Protein AF-A0A512AAM2-F1 (afdb_monomer_lite)

Foldseek 3Di:
DLVVLVVLLVVLVVVCVVVVNQQDDPVLSVVLNVLSVPQLVVLVVLLVVLVVLCVVQVVPDPDCPPPSPVSSVVSNVSSVVSVVVSVVSSVVSVCSNVLSVCDVVVVDDPVSSPCPVDPPDDDDDD

pLDDT: mean 94.32, std 7.14, range [68.06, 98.38]

Radius of gyration: 21.08 Å; chains: 1; bounding box: 52×37×57 Å

Organism: Streptococcus cristatus (NCBI:txid45634)

Structure (mmCIF, N/CA/C/O backbone):
data_AF-A0A512AAM2-F1
#
_entry.id   AF-A0A512AAM2-F1
#
loop_
_atom_site.group_PDB
_atom_site.id
_atom_site.type_symbol
_atom_site.label_atom_id
_atom_site.label_alt_id
_atom_site.label_comp_id
_atom_site.label_asym_id
_atom_site.label_entity_id
_atom_site.label_seq_id
_atom_site.pdbx_PDB_ins_code
_atom_site.Cartn_x
_atom_site.Cartn_y
_atom_site.Cartn_z
_atom_site.occupancy
_atom_site.B_iso_or_equiv
_atom_site.auth_seq_id
_atom_site.auth_comp_id
_atom_site.auth_asym_id
_atom_site.auth_atom_id
_atom_site.pdbx_PDB_model_num
ATOM 1 N N . MET A 1 1 ? -4.248 9.820 1.151 1.00 92.19 1 MET A N 1
ATOM 2 C CA . MET A 1 1 ? -3.262 8.723 1.205 1.00 92.19 1 MET A CA 1
ATOM 3 C C . MET A 1 1 ? -3.544 7.690 0.120 1.00 92.19 1 MET A C 1
ATOM 5 O O . MET A 1 1 ? -2.661 7.540 -0.702 1.00 92.19 1 MET A O 1
ATOM 9 N N . LYS A 1 2 ? -4.764 7.127 -0.001 1.00 95.62 2 LYS A N 1
ATOM 10 C CA . LYS A 1 2 ? -5.190 6.336 -1.185 1.00 95.62 2 LYS A CA 1
ATOM 11 C C . LYS A 1 2 ? -4.784 6.974 -2.517 1.00 95.62 2 LYS A C 1
ATOM 13 O O . LYS A 1 2 ? -3.982 6.415 -3.241 1.00 95.62 2 LYS A O 1
ATOM 18 N N . GLU A 1 3 ? -5.221 8.211 -2.747 1.00 97.31 3 GLU A N 1
ATOM 19 C CA . GLU A 1 3 ? -4.890 8.987 -3.955 1.00 97.31 3 GLU A CA 1
ATOM 20 C C . GLU A 1 3 ? -3.378 9.138 -4.191 1.00 97.31 3 GLU A C 1
ATOM 22 O O . GLU A 1 3 ? -2.911 9.173 -5.320 1.00 97.31 3 GLU A O 1
ATOM 27 N N . VAL A 1 4 ? -2.575 9.211 -3.127 1.00 97.56 4 VAL A N 1
ATOM 28 C CA . VAL A 1 4 ? -1.115 9.306 -3.263 1.00 97.56 4 VAL A CA 1
ATOM 29 C C . VAL A 1 4 ? -0.528 7.969 -3.715 1.00 97.56 4 VAL A C 1
ATOM 31 O O . VAL A 1 4 ? 0.391 7.978 -4.523 1.00 97.56 4 VAL A O 1
ATOM 34 N N . LEU A 1 5 ? -1.065 6.843 -3.238 1.00 97.81 5 LEU A N 1
ATOM 35 C CA . LEU A 1 5 ? -0.677 5.509 -3.702 1.00 97.81 5 LEU A CA 1
ATOM 36 C C . LEU A 1 5 ? -1.169 5.244 -5.135 1.00 97.81 5 LEU A C 1
ATOM 38 O O . LEU A 1 5 ? -0.437 4.677 -5.936 1.00 97.81 5 LEU A O 1
ATOM 42 N N . GLU A 1 6 ? -2.343 5.755 -5.517 1.00 98.12 6 GLU A N 1
ATOM 43 C CA . GLU A 1 6 ? -2.804 5.726 -6.914 1.00 98.12 6 GLU A CA 1
ATOM 44 C C . GLU A 1 6 ? -1.894 6.574 -7.823 1.00 98.12 6 GLU A C 1
ATOM 46 O O . GLU A 1 6 ? -1.538 6.158 -8.927 1.00 98.12 6 GLU A O 1
ATOM 51 N N . ASN A 1 7 ? -1.445 7.741 -7.348 1.00 98.12 7 ASN A N 1
ATOM 52 C CA . ASN A 1 7 ? -0.470 8.570 -8.059 1.00 98.12 7 ASN A CA 1
ATOM 53 C C . ASN A 1 7 ? 0.914 7.905 -8.135 1.00 98.12 7 ASN A C 1
ATOM 55 O O . ASN A 1 7 ? 1.603 8.052 -9.145 1.00 98.12 7 ASN A O 1
ATOM 59 N N . LEU A 1 8 ? 1.317 7.163 -7.098 1.00 97.81 8 LEU A N 1
ATOM 60 C CA . LEU A 1 8 ? 2.531 6.348 -7.107 1.00 97.81 8 LEU A CA 1
ATOM 61 C C . LEU A 1 8 ? 2.444 5.259 -8.181 1.00 97.81 8 LEU A C 1
ATOM 63 O O . LEU A 1 8 ? 3.355 5.161 -9.004 1.00 97.81 8 LEU A O 1
ATOM 67 N N . HIS A 1 9 ? 1.340 4.507 -8.225 1.00 98.19 9 HIS A N 1
ATOM 68 C CA . HIS A 1 9 ? 1.075 3.543 -9.293 1.00 98.19 9 HIS A CA 1
ATOM 69 C C . HIS A 1 9 ? 1.183 4.214 -10.668 1.00 98.19 9 HIS A C 1
ATOM 71 O O . HIS A 1 9 ? 1.903 3.734 -11.541 1.00 98.19 9 HIS A O 1
ATOM 77 N N . GLN A 1 10 ? 0.536 5.370 -10.857 1.00 98.25 10 GLN A N 1
ATOM 78 C CA . GLN A 1 10 ? 0.574 6.086 -12.132 1.00 98.25 10 GLN A CA 1
ATOM 79 C C . GLN A 1 10 ? 1.996 6.511 -12.524 1.00 98.25 10 GLN A C 1
ATOM 81 O O . GLN A 1 10 ? 2.364 6.425 -13.699 1.00 98.25 10 GLN A O 1
ATOM 86 N N . ALA A 1 11 ? 2.809 6.958 -11.565 1.00 98.12 11 ALA A N 1
ATOM 87 C CA . ALA A 1 11 ? 4.208 7.292 -11.807 1.00 98.12 11 ALA A CA 1
ATOM 88 C C . ALA A 1 11 ? 5.022 6.051 -12.212 1.00 98.12 11 ALA A C 1
ATOM 90 O O . ALA A 1 11 ? 5.776 6.116 -13.185 1.00 98.12 11 ALA A O 1
ATOM 91 N N . CYS A 1 12 ? 4.822 4.923 -11.523 1.00 98.12 12 CYS A N 1
ATOM 92 C CA . CYS A 1 12 ? 5.474 3.649 -11.830 1.00 98.12 12 CYS A CA 1
ATOM 93 C C . CYS A 1 12 ? 5.085 3.134 -13.221 1.00 98.12 12 CYS A C 1
ATOM 95 O O . CYS A 1 12 ? 5.966 2.827 -14.020 1.00 98.12 12 CYS A O 1
ATOM 97 N N . SER A 1 13 ? 3.791 3.126 -13.549 1.00 98.12 13 SER A N 1
ATOM 98 C CA . SER A 1 13 ? 3.267 2.743 -14.867 1.00 98.12 13 SER A CA 1
ATOM 99 C C . SER A 1 13 ? 3.839 3.629 -15.980 1.00 98.12 13 SER A C 1
ATOM 101 O O . SER A 1 13 ? 4.424 3.120 -16.932 1.00 98.12 13 SER A O 1
ATOM 103 N N . THR A 1 14 ? 3.806 4.956 -15.815 1.00 98.25 14 THR A N 1
ATOM 104 C CA . THR A 1 14 ? 4.350 5.899 -16.814 1.00 98.25 14 THR A CA 1
ATOM 105 C C . THR A 1 14 ? 5.851 5.692 -17.039 1.00 98.25 14 THR A C 1
ATOM 107 O O . THR A 1 14 ? 6.356 5.787 -18.162 1.00 98.25 14 THR A O 1
ATOM 110 N N . LEU A 1 15 ? 6.594 5.422 -15.965 1.00 97.81 15 LEU A N 1
ATOM 111 C CA . LEU A 1 15 ? 8.018 5.135 -16.051 1.00 97.81 15 LEU A CA 1
ATOM 112 C C . LEU A 1 15 ? 8.273 3.770 -16.703 1.00 97.81 15 LEU A C 1
ATOM 114 O O . LEU A 1 15 ? 9.165 3.674 -17.540 1.00 97.81 15 LEU A O 1
ATOM 118 N N . ASN A 1 16 ? 7.473 2.746 -16.405 1.00 97.88 16 ASN A N 1
ATOM 119 C CA . ASN A 1 16 ? 7.564 1.444 -17.061 1.00 97.88 16 ASN A CA 1
ATOM 120 C C . ASN A 1 16 ? 7.300 1.554 -18.574 1.00 97.88 16 ASN A C 1
ATOM 122 O O . ASN A 1 16 ? 8.087 1.054 -19.382 1.00 97.88 16 ASN A O 1
ATOM 126 N N . ASP A 1 17 ? 6.268 2.304 -18.970 1.00 97.81 17 ASP A N 1
ATOM 127 C CA . ASP A 1 17 ? 5.916 2.566 -20.370 1.00 97.81 17 ASP A CA 1
ATOM 128 C C . ASP A 1 17 ? 7.053 3.249 -21.131 1.00 97.81 17 ASP A C 1
ATOM 130 O O . ASP A 1 17 ? 7.391 2.859 -22.252 1.00 97.81 17 ASP A O 1
ATOM 134 N N . LYS A 1 18 ? 7.720 4.229 -20.504 1.00 97.56 18 LYS A N 1
ATOM 135 C CA . LYS A 1 18 ? 8.898 4.901 -21.080 1.00 97.56 18 LYS A CA 1
ATOM 136 C C . LYS A 1 18 ? 10.022 3.916 -21.428 1.00 97.56 18 LYS A C 1
ATOM 138 O O . LYS A 1 18 ? 10.805 4.175 -22.342 1.00 97.56 18 LYS A O 1
ATOM 143 N N . PHE A 1 19 ? 10.102 2.797 -20.716 1.00 96.81 19 PHE A N 1
ATOM 144 C CA . PHE A 1 19 ? 11.076 1.730 -20.931 1.00 96.81 19 PHE A CA 1
ATOM 145 C C . PHE A 1 19 ? 10.475 0.517 -21.665 1.00 96.81 19 PHE A C 1
ATOM 147 O O . PHE A 1 19 ? 11.084 -0.551 -21.684 1.00 96.81 19 PHE A O 1
ATOM 154 N N . ASN A 1 20 ? 9.334 0.688 -22.343 1.00 96.44 20 ASN A N 1
ATOM 155 C CA . ASN A 1 20 ? 8.619 -0.349 -23.097 1.00 96.44 20 ASN A CA 1
ATOM 156 C C . ASN A 1 20 ? 8.226 -1.565 -22.238 1.00 96.44 20 ASN A C 1
ATOM 158 O O . ASN A 1 20 ? 8.365 -2.702 -22.688 1.00 96.44 20 ASN A O 1
ATOM 162 N N . GLY A 1 21 ? 7.802 -1.333 -20.994 1.00 96.12 21 GLY A N 1
ATOM 163 C CA . GLY A 1 21 ? 7.344 -2.394 -20.093 1.00 96.12 21 GLY A CA 1
ATOM 164 C C . GLY A 1 21 ? 8.464 -3.268 -19.521 1.00 96.12 21 GLY A C 1
ATOM 165 O O . GLY A 1 21 ? 8.209 -4.378 -19.073 1.00 96.12 21 GLY A O 1
ATOM 166 N N . LYS A 1 22 ? 9.726 -2.822 -19.586 1.00 95.50 22 LYS A N 1
ATOM 167 C CA . LYS A 1 22 ? 10.880 -3.618 -19.130 1.00 95.50 22 LYS A CA 1
ATOM 168 C C . LYS A 1 22 ? 11.177 -3.510 -17.637 1.00 95.50 22 LYS A C 1
ATOM 170 O O . LYS A 1 22 ? 11.976 -4.307 -17.145 1.00 95.50 22 LYS A O 1
ATOM 175 N N . LEU A 1 23 ? 10.642 -2.498 -16.950 1.00 96.81 23 LEU A N 1
ATOM 176 C CA . LEU A 1 23 ? 10.984 -2.226 -15.551 1.00 96.81 23 LEU A CA 1
ATOM 177 C C . LEU A 1 23 ? 10.171 -3.075 -14.580 1.00 96.81 23 LEU A C 1
ATOM 179 O O . LEU A 1 23 ? 10.710 -3.540 -13.581 1.00 96.81 23 LEU A O 1
ATOM 183 N N . LEU A 1 24 ? 8.895 -3.283 -14.887 1.00 96.44 24 LEU A N 1
ATOM 184 C CA . LEU A 1 24 ? 7.955 -4.037 -14.072 1.00 96.44 24 LEU A CA 1
ATOM 185 C C . LEU A 1 24 ? 7.082 -4.929 -14.945 1.00 96.44 24 LEU A C 1
ATOM 187 O O . LEU A 1 24 ? 6.762 -4.575 -16.081 1.00 96.44 24 LEU A O 1
ATOM 191 N N . ASP A 1 25 ? 6.654 -6.043 -14.359 1.00 95.25 25 ASP A N 1
ATOM 192 C CA . ASP A 1 25 ? 5.548 -6.825 -14.897 1.00 95.25 25 ASP A CA 1
ATOM 193 C C . ASP A 1 25 ? 4.256 -5.998 -14.842 1.00 95.25 25 ASP A C 1
ATOM 195 O O . ASP A 1 25 ? 3.993 -5.317 -13.846 1.00 95.25 25 ASP A O 1
ATOM 199 N N . GLN A 1 26 ? 3.467 -6.052 -15.913 1.00 95.56 26 GLN A N 1
ATOM 200 C CA . GLN A 1 26 ? 2.177 -5.377 -15.962 1.00 95.56 26 GLN A CA 1
ATOM 201 C C . GLN A 1 26 ? 1.190 -6.006 -14.974 1.00 95.56 26 GLN A C 1
ATOM 203 O O . GLN A 1 26 ? 0.442 -5.266 -14.348 1.00 95.56 26 GLN A O 1
ATOM 208 N N . GLU A 1 27 ? 1.248 -7.328 -14.773 1.00 96.50 27 GLU A N 1
ATOM 209 C CA . GLU A 1 27 ? 0.401 -8.031 -13.797 1.00 96.50 27 GLU A CA 1
ATOM 210 C 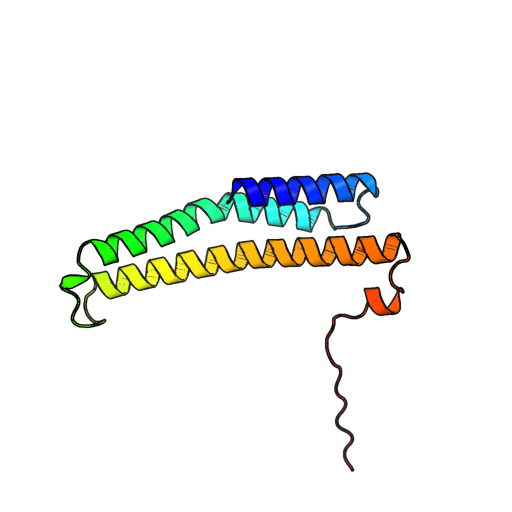C . GLU A 1 27 ? 0.606 -7.452 -12.390 1.00 96.50 27 GLU A C 1
ATOM 212 O O . GLU A 1 27 ? -0.351 -7.062 -11.739 1.00 96.50 27 GLU A O 1
ATOM 217 N N . LYS A 1 28 ? 1.860 -7.220 -11.979 1.00 95.06 28 LYS A N 1
ATOM 218 C CA . LYS A 1 28 ? 2.170 -6.610 -10.673 1.00 95.06 28 LYS A CA 1
ATOM 219 C C . LYS A 1 28 ? 1.644 -5.182 -10.509 1.00 95.06 28 LYS A C 1
ATOM 221 O O . LYS A 1 28 ? 1.319 -4.776 -9.397 1.00 95.06 28 LYS A O 1
ATOM 226 N N . LEU A 1 29 ? 1.638 -4.391 -11.584 1.00 97.06 29 LEU A N 1
ATOM 227 C CA . LEU A 1 29 ? 1.081 -3.035 -11.555 1.00 97.06 29 LEU A CA 1
ATOM 228 C C . LEU A 1 29 ? -0.441 -3.081 -11.397 1.00 97.06 29 LEU A C 1
ATOM 230 O O . LEU A 1 29 ? -0.992 -2.344 -10.578 1.00 97.06 29 LEU A O 1
ATOM 234 N N . ASP A 1 30 ? -1.085 -3.953 -12.171 1.00 97.69 30 ASP A N 1
ATOM 235 C CA . ASP A 1 30 ? -2.534 -4.117 -12.177 1.00 97.69 30 ASP A CA 1
ATOM 236 C C . ASP A 1 30 ? -3.027 -4.663 -10.827 1.00 97.69 30 ASP A C 1
ATOM 238 O O . ASP A 1 30 ? -3.922 -4.053 -10.237 1.00 97.69 30 ASP A O 1
ATOM 242 N N . ASP A 1 31 ? -2.378 -5.707 -10.298 1.00 97.31 31 ASP A N 1
ATOM 243 C CA . ASP A 1 31 ? -2.682 -6.322 -8.998 1.00 97.31 31 ASP A CA 1
ATOM 244 C C . ASP A 1 31 ? -2.589 -5.294 -7.862 1.00 97.31 31 ASP A C 1
ATOM 246 O O . ASP A 1 31 ? -3.544 -5.103 -7.112 1.00 97.31 31 ASP A O 1
ATOM 250 N N . PHE A 1 32 ? -1.485 -4.534 -7.788 1.00 97.69 32 PHE A N 1
ATOM 251 C CA . PHE A 1 32 ? -1.324 -3.485 -6.775 1.00 97.69 32 PHE A CA 1
ATOM 252 C C . PHE A 1 32 ? -2.467 -2.461 -6.815 1.00 97.69 32 PHE A C 1
ATOM 254 O O . PHE A 1 32 ? -2.966 -2.016 -5.777 1.00 97.69 32 PHE A O 1
ATOM 261 N N . LEU A 1 33 ? -2.875 -2.039 -8.015 1.00 98.31 33 LEU A N 1
ATOM 262 C CA . LEU A 1 33 ? -3.938 -1.052 -8.166 1.00 98.31 33 LEU A CA 1
ATOM 263 C C . LEU A 1 33 ? -5.317 -1.628 -7.819 1.00 98.31 33 LEU A C 1
ATOM 265 O O . LEU A 1 33 ? -6.146 -0.894 -7.271 1.00 98.31 33 LEU A O 1
ATOM 269 N N . GLU A 1 34 ? -5.574 -2.890 -8.165 1.00 98.06 34 GLU A N 1
ATOM 270 C CA . GLU A 1 34 ? -6.800 -3.611 -7.813 1.00 98.06 34 GLU A CA 1
ATOM 271 C C . GLU A 1 34 ? -6.920 -3.749 -6.293 1.00 98.06 34 GLU A C 1
ATOM 273 O O . GLU A 1 34 ? -7.870 -3.211 -5.713 1.00 98.06 34 GLU A O 1
ATOM 278 N N . ASP A 1 35 ? -5.900 -4.307 -5.637 1.00 97.44 35 ASP A N 1
ATOM 279 C CA . ASP A 1 35 ? -5.860 -4.496 -4.184 1.00 97.44 35 ASP A CA 1
ATOM 280 C C . ASP A 1 35 ? -6.011 -3.161 -3.441 1.00 97.44 35 ASP A C 1
ATOM 282 O O . ASP A 1 35 ? -6.833 -3.013 -2.528 1.00 97.44 35 ASP A O 1
ATOM 286 N N . LEU A 1 36 ? -5.299 -2.118 -3.881 1.00 98.06 36 LEU A N 1
ATOM 287 C CA . LEU A 1 36 ? -5.429 -0.779 -3.308 1.00 98.06 36 LEU A CA 1
ATOM 288 C C . LEU A 1 36 ? -6.862 -0.238 -3.417 1.00 98.06 36 LEU A C 1
ATOM 290 O O . LEU A 1 36 ? -7.357 0.438 -2.503 1.00 98.06 36 LEU A O 1
ATOM 294 N N . ARG A 1 37 ? -7.536 -0.461 -4.546 1.00 96.94 37 ARG A N 1
ATOM 295 C CA . ARG A 1 37 ? -8.887 0.064 -4.768 1.00 96.94 37 ARG A CA 1
ATOM 296 C C . ARG A 1 37 ? -9.923 -0.670 -3.938 1.00 96.94 37 ARG A C 1
ATOM 298 O O . ARG A 1 37 ? -10.792 0.019 -3.384 1.00 96.94 37 ARG A O 1
ATOM 305 N N . ASP A 1 38 ? -9.780 -1.982 -3.826 1.00 96.88 38 ASP A N 1
ATOM 306 C CA . ASP A 1 38 ? -10.719 -2.875 -3.158 1.00 96.88 38 ASP A CA 1
ATOM 307 C C . ASP A 1 38 ? -10.586 -2.815 -1.630 1.00 96.88 38 ASP A C 1
ATOM 309 O O . ASP A 1 38 ? -11.590 -2.694 -0.911 1.00 96.88 38 ASP A O 1
ATOM 313 N N . ASP A 1 39 ? -9.355 -2.771 -1.115 1.00 97.31 39 ASP A N 1
ATOM 314 C CA . ASP A 1 39 ? -9.107 -2.946 0.314 1.00 97.31 39 ASP A CA 1
ATOM 315 C C . ASP A 1 39 ? -8.854 -1.651 1.085 1.00 97.31 39 ASP A C 1
ATOM 317 O O . ASP A 1 39 ? -9.089 -1.612 2.300 1.00 97.31 39 ASP A O 1
ATOM 321 N N . TRP A 1 40 ? -8.447 -0.553 0.435 1.00 98.00 40 TRP A N 1
ATOM 322 C CA . TRP A 1 40 ? -8.105 0.675 1.165 1.00 98.00 40 TRP A CA 1
ATOM 323 C C . TRP A 1 40 ? -9.277 1.223 1.985 1.00 98.00 40 TRP A C 1
ATOM 325 O O . TRP A 1 40 ? -9.151 1.495 3.184 1.00 98.00 40 TRP A O 1
ATOM 335 N N . ASP A 1 41 ? -10.434 1.421 1.348 1.00 97.88 41 ASP A N 1
ATOM 336 C CA . ASP A 1 41 ? -11.563 2.097 1.995 1.00 97.88 41 ASP A CA 1
ATOM 337 C C . ASP A 1 41 ? -12.207 1.222 3.069 1.00 97.88 41 ASP A C 1
ATOM 339 O O . ASP A 1 41 ? -12.620 1.730 4.118 1.00 97.88 41 ASP A O 1
ATOM 343 N N . SER A 1 42 ? -12.261 -0.092 2.841 1.00 97.06 42 SER A N 1
ATOM 344 C CA . SER A 1 42 ? -12.772 -1.048 3.819 1.00 97.06 42 SER A CA 1
ATOM 345 C C . SER A 1 42 ? -11.849 -1.118 5.043 1.00 97.06 42 SER A C 1
ATOM 347 O O . SER A 1 42 ? -12.333 -0.996 6.172 1.00 97.06 42 SER A O 1
ATOM 349 N N . SER A 1 43 ? -10.531 -1.178 4.835 1.00 98.00 43 SER A N 1
ATOM 350 C CA . SER A 1 43 ? -9.512 -1.211 5.893 1.00 98.00 43 SER A CA 1
ATOM 351 C C . SER A 1 43 ? -9.460 0.086 6.697 1.00 98.00 43 SER A C 1
ATOM 353 O O . SER A 1 43 ? -9.478 0.065 7.931 1.00 98.00 43 SER A O 1
ATOM 355 N N . PHE A 1 44 ? -9.496 1.242 6.027 1.00 97.94 44 PHE A N 1
ATOM 356 C CA . PHE A 1 44 ? -9.514 2.536 6.708 1.00 97.94 44 PHE A CA 1
ATOM 357 C C . PHE A 1 44 ? -10.814 2.759 7.491 1.00 97.94 44 PHE A C 1
ATOM 359 O O . PHE A 1 44 ? -10.798 3.276 8.614 1.00 97.94 44 PHE A O 1
ATOM 366 N N . LYS A 1 45 ? -11.959 2.338 6.938 1.00 98.06 45 LYS A N 1
ATOM 367 C CA . LYS A 1 45 ? -13.244 2.375 7.647 1.00 98.06 45 LYS A CA 1
ATOM 368 C C . LYS A 1 45 ? -13.223 1.477 8.879 1.00 98.06 45 LYS A C 1
ATOM 370 O O . LYS A 1 45 ? -13.764 1.872 9.910 1.00 98.06 45 LYS A O 1
ATOM 375 N N . GLN A 1 46 ? -12.602 0.306 8.781 1.00 98.00 46 GLN A N 1
ATOM 376 C CA . GLN A 1 46 ? -12.463 -0.626 9.891 1.00 98.00 46 GLN A CA 1
ATOM 377 C C . GLN A 1 46 ? -11.619 -0.034 11.023 1.00 98.00 46 GLN A C 1
ATOM 379 O O . GLN A 1 46 ? -12.078 0.021 12.165 1.00 98.00 46 GLN A O 1
ATOM 384 N N . LEU A 1 47 ? -10.452 0.522 10.684 1.00 98.38 47 LEU A N 1
ATOM 385 C CA . LEU A 1 47 ? -9.586 1.246 11.614 1.00 98.38 47 LEU A CA 1
ATOM 386 C C . LEU A 1 47 ? -10.344 2.374 12.328 1.00 98.38 47 LEU A C 1
ATOM 388 O O . LEU A 1 47 ? -10.364 2.442 13.559 1.00 98.38 47 LEU A O 1
ATOM 392 N N . ARG A 1 48 ? -11.019 3.239 11.560 1.00 98.25 48 ARG A N 1
ATOM 393 C CA . ARG A 1 48 ? -11.812 4.346 12.110 1.00 98.25 48 ARG A CA 1
ATOM 394 C C . ARG A 1 48 ? -12.942 3.844 13.009 1.00 98.25 48 ARG A C 1
ATOM 396 O O . ARG A 1 48 ? -13.172 4.423 14.065 1.00 98.25 48 ARG A O 1
ATOM 403 N N . GLY A 1 49 ? -13.653 2.798 12.596 1.00 98.00 49 GLY A N 1
ATOM 404 C CA . GLY A 1 49 ? -14.749 2.219 13.371 1.00 98.00 49 GLY A CA 1
ATOM 405 C C . GLY A 1 49 ? -14.269 1.653 14.706 1.00 98.00 49 GLY A C 1
ATOM 406 O O . GLY A 1 49 ? -14.890 1.905 15.736 1.00 98.00 49 GLY A O 1
ATOM 407 N N . GLY A 1 50 ? -13.133 0.954 14.708 1.00 97.75 50 GLY A N 1
ATOM 408 C CA . GLY A 1 50 ? -12.507 0.469 15.933 1.00 97.75 50 GLY A CA 1
ATOM 409 C C . GLY A 1 50 ? -12.104 1.599 16.881 1.00 97.75 50 GLY A C 1
ATOM 410 O O . GLY A 1 50 ? -12.406 1.528 18.073 1.00 97.75 50 GLY A O 1
ATOM 411 N N . LEU A 1 51 ? -11.519 2.679 16.349 1.00 97.75 51 LEU A N 1
ATOM 412 C CA . LEU A 1 51 ? -11.172 3.865 17.136 1.00 97.75 51 LEU A CA 1
ATOM 413 C C . LEU A 1 51 ? -12.410 4.521 17.759 1.00 97.75 51 LEU A C 1
ATOM 415 O O . LEU A 1 51 ? -12.422 4.769 18.960 1.00 97.75 51 LEU A O 1
ATOM 419 N N . GLN A 1 52 ? -13.482 4.709 16.986 1.00 97.94 52 GLN A N 1
ATOM 420 C CA . GLN A 1 52 ? -14.738 5.277 17.490 1.00 97.94 52 GLN A CA 1
ATOM 421 C C . GLN A 1 52 ? -15.352 4.445 18.627 1.00 97.94 52 GLN A C 1
ATOM 423 O O . GLN A 1 52 ? -15.879 5.008 19.586 1.00 97.94 52 GLN A O 1
ATOM 428 N N . ILE A 1 53 ? -15.276 3.110 18.543 1.00 95.44 53 ILE A N 1
ATOM 429 C CA . ILE A 1 53 ? -15.746 2.212 19.610 1.00 95.44 53 ILE A CA 1
ATOM 430 C C . ILE A 1 53 ? -14.933 2.413 20.895 1.00 95.44 53 ILE A C 1
ATOM 432 O O . ILE A 1 53 ? -15.499 2.377 21.990 1.00 95.44 53 ILE A O 1
ATOM 436 N N . LEU A 1 54 ? -13.615 2.596 20.781 1.00 94.81 54 LEU A N 1
ATOM 437 C CA . LEU A 1 54 ? -12.769 2.852 21.945 1.00 94.81 54 LEU A CA 1
ATOM 438 C C . LEU A 1 54 ? -13.061 4.226 22.540 1.00 94.81 54 LEU A C 1
ATOM 440 O O . LEU A 1 54 ? -13.367 4.316 23.725 1.00 94.81 54 LEU A O 1
ATOM 444 N N . GLU A 1 55 ? -13.034 5.276 21.720 1.00 95.12 55 GLU A N 1
ATOM 445 C CA . GLU A 1 55 ? -13.246 6.662 22.150 1.00 95.12 55 GLU A CA 1
ATOM 446 C C . GLU A 1 55 ? -14.583 6.857 22.872 1.00 95.12 55 GLU A C 1
ATOM 448 O O . GLU A 1 55 ? -14.652 7.623 23.831 1.00 95.12 55 GLU A O 1
ATOM 453 N N . SER A 1 56 ? -15.635 6.127 22.483 1.00 94.00 56 SER A N 1
ATOM 454 C CA . SER A 1 56 ? -16.954 6.275 23.105 1.00 94.00 56 SER A CA 1
ATOM 455 C C . SER A 1 56 ? -17.005 5.873 24.582 1.00 94.00 56 SER A C 1
ATOM 457 O O . SER A 1 56 ? -17.987 6.178 25.254 1.00 94.00 56 SER A O 1
ATOM 459 N N . GLN A 1 57 ? -16.010 5.136 25.085 1.00 90.50 57 GLN A N 1
ATOM 460 C CA . GLN A 1 57 ? -16.025 4.623 26.458 1.00 90.50 57 GLN A CA 1
ATOM 461 C C . GLN A 1 57 ? -14.642 4.466 27.095 1.00 90.50 57 GLN A C 1
ATOM 463 O O . GLN A 1 57 ? -14.550 3.842 28.153 1.00 90.50 57 GLN A O 1
ATOM 468 N N . VAL A 1 58 ? -13.590 5.021 26.482 1.00 91.00 58 VAL A N 1
ATOM 469 C CA . VAL A 1 58 ? -12.184 4.794 26.862 1.00 91.00 58 VAL A CA 1
ATOM 470 C C . VAL A 1 58 ? -11.924 5.053 28.347 1.00 91.00 58 VAL A C 1
ATOM 472 O O . VAL A 1 58 ? -11.300 4.229 29.007 1.00 91.00 58 VAL A O 1
ATOM 475 N N . GLU A 1 59 ? -12.517 6.114 28.895 1.00 92.56 59 GLU A N 1
ATOM 476 C CA . GLU A 1 59 ? -12.392 6.521 30.303 1.00 92.56 59 GLU A CA 1
ATOM 477 C C . GLU A 1 59 ? -12.998 5.518 31.303 1.00 92.56 59 GLU A C 1
ATOM 479 O O . GLU A 1 59 ? -12.700 5.561 32.491 1.00 92.56 59 GLU A O 1
ATOM 484 N N . SER A 1 60 ? -13.868 4.614 30.840 1.00 91.12 60 SER A N 1
ATOM 485 C CA . SER A 1 60 ? -14.563 3.618 31.673 1.00 91.12 60 SER A CA 1
ATOM 486 C C . SER A 1 60 ? -14.016 2.194 31.522 1.00 91.12 60 SER A C 1
ATOM 488 O O . SER A 1 60 ? -14.531 1.254 32.132 1.00 91.12 60 SER A O 1
ATOM 490 N N . ILE A 1 61 ? -12.999 1.997 30.678 1.00 93.06 61 ILE A N 1
ATOM 491 C CA . ILE A 1 61 ? -12.427 0.675 30.416 1.00 93.06 61 ILE A CA 1
ATOM 492 C C . ILE A 1 61 ? -11.426 0.328 31.520 1.00 93.06 61 ILE A C 1
ATOM 494 O O . ILE A 1 61 ? -10.314 0.840 31.558 1.00 93.06 61 ILE A O 1
ATOM 498 N N . GLU A 1 62 ? -11.795 -0.619 32.379 1.00 94.62 62 GLU A N 1
ATOM 499 C CA . GLU A 1 62 ? -10.919 -1.118 33.454 1.00 94.62 62 GLU A CA 1
ATOM 500 C C . GLU A 1 62 ? -10.222 -2.447 33.104 1.00 94.62 62 GLU A C 1
ATOM 502 O O . GLU A 1 62 ? -9.306 -2.890 33.796 1.00 94.62 62 GLU A O 1
ATOM 507 N N . SER A 1 63 ? -10.672 -3.138 32.050 1.00 95.62 63 SER A N 1
ATOM 508 C CA . SER A 1 63 ? -10.181 -4.472 31.689 1.00 95.62 63 SER A CA 1
ATOM 509 C C . SER A 1 63 ? -10.447 -4.817 30.227 1.00 95.62 63 SER A C 1
ATOM 511 O O . SER A 1 63 ? -11.474 -4.440 29.661 1.00 95.62 63 SER A O 1
ATOM 513 N N . SER A 1 64 ? -9.586 -5.661 29.652 1.00 93.81 64 SER A N 1
ATOM 514 C CA . SER A 1 64 ? -9.764 -6.231 28.313 1.00 93.81 64 SER A CA 1
ATOM 515 C C . SER A 1 64 ? -10.961 -7.174 28.173 1.00 93.81 64 SER A C 1
ATOM 517 O O . SER A 1 64 ? -11.293 -7.561 27.057 1.00 93.81 64 SER A O 1
ATOM 519 N N . ARG A 1 65 ? -11.628 -7.531 29.280 1.00 94.69 65 ARG A N 1
ATOM 520 C CA . ARG A 1 65 ? -12.915 -8.248 29.274 1.00 94.69 65 ARG A CA 1
ATOM 521 C C . ARG A 1 65 ? -14.091 -7.365 28.848 1.00 94.69 65 ARG A C 1
ATOM 523 O O . ARG A 1 65 ? -15.168 -7.892 28.577 1.00 94.69 65 ARG A O 1
ATOM 530 N N . ASN A 1 66 ? -13.919 -6.042 28.816 1.00 95.00 66 ASN A N 1
ATOM 531 C CA . ASN A 1 66 ? -14.924 -5.144 28.264 1.00 95.00 66 ASN A CA 1
ATOM 532 C C . ASN A 1 66 ? -15.093 -5.454 26.767 1.00 95.00 66 ASN A C 1
ATOM 534 O O . ASN A 1 66 ? -14.171 -5.275 25.977 1.00 95.00 66 ASN A O 1
ATOM 538 N N . SER A 1 67 ? -16.287 -5.912 26.383 1.00 93.56 67 SER A N 1
ATOM 539 C CA . SER A 1 67 ? -16.564 -6.357 25.010 1.00 93.56 67 SER A CA 1
ATOM 540 C C . SER A 1 67 ? -16.290 -5.290 23.950 1.00 93.56 67 SER A C 1
ATOM 542 O O . SER A 1 67 ? -15.849 -5.608 22.846 1.00 93.56 67 SER A O 1
ATOM 544 N N . ALA A 1 68 ? -16.517 -4.023 24.280 1.00 93.44 68 ALA A N 1
ATOM 545 C CA . ALA A 1 68 ? -16.315 -2.936 23.352 1.00 93.44 68 ALA A CA 1
ATOM 546 C C . ALA A 1 68 ? -14.840 -2.527 23.262 1.00 93.44 68 ALA A C 1
ATOM 548 O O . ALA A 1 68 ? -14.376 -2.256 22.160 1.00 93.44 68 ALA A O 1
ATOM 549 N N . TYR A 1 69 ? -14.074 -2.618 24.358 1.00 95.69 69 TYR A N 1
ATOM 550 C CA . TYR A 1 69 ? -12.610 -2.575 24.282 1.00 95.69 69 TYR A CA 1
ATOM 551 C C . TYR A 1 69 ? -12.081 -3.657 23.338 1.00 95.69 69 TYR A C 1
ATOM 553 O O . TYR A 1 69 ? -11.367 -3.353 22.384 1.00 95.69 69 TYR A O 1
ATOM 561 N N . THR A 1 70 ? -12.457 -4.921 23.576 1.00 96.62 70 THR A N 1
ATOM 562 C CA . THR A 1 70 ? -11.966 -6.053 22.779 1.00 96.62 70 THR A CA 1
ATOM 563 C C . THR A 1 70 ? -12.311 -5.870 21.306 1.00 96.62 70 THR A C 1
ATOM 565 O O . THR A 1 70 ? -11.452 -6.047 20.447 1.00 96.62 70 THR A O 1
ATOM 568 N N . LYS A 1 71 ? -13.559 -5.485 21.013 1.00 96.12 71 LYS A N 1
ATOM 569 C CA . LYS A 1 71 ? -14.013 -5.237 19.647 1.00 96.12 71 LYS A CA 1
ATOM 570 C C . LYS A 1 71 ? -13.258 -4.072 19.011 1.00 96.12 71 LYS A C 1
ATOM 572 O O . LYS A 1 71 ? -12.741 -4.233 17.916 1.00 96.12 71 LYS A O 1
ATOM 577 N N . GLY A 1 72 ? -13.165 -2.930 19.691 1.00 97.12 72 GLY A N 1
ATOM 578 C CA . GLY A 1 72 ? -12.476 -1.748 19.175 1.00 97.12 72 GLY A CA 1
ATOM 579 C C . GLY A 1 72 ? -11.017 -2.037 18.820 1.00 97.12 72 GLY A C 1
ATOM 580 O O . GLY A 1 72 ? -10.587 -1.733 17.711 1.00 97.12 72 GLY A O 1
ATOM 581 N N . ILE A 1 73 ? -10.289 -2.717 19.712 1.00 97.12 73 ILE A N 1
ATOM 582 C CA . ILE A 1 73 ? -8.904 -3.144 19.464 1.00 97.12 73 ILE A CA 1
ATOM 583 C C . ILE A 1 73 ? -8.804 -4.117 18.285 1.00 97.12 73 ILE A C 1
ATOM 585 O O . ILE A 1 73 ? -7.909 -3.966 17.457 1.00 97.12 73 ILE A O 1
ATOM 589 N N . LEU A 1 74 ? -9.709 -5.094 18.178 1.00 97.81 74 LEU A N 1
ATOM 590 C CA . LEU A 1 74 ? -9.691 -6.063 17.080 1.00 97.81 74 LEU A CA 1
ATOM 591 C C . LEU A 1 74 ? -9.884 -5.388 15.715 1.00 97.81 74 LEU A C 1
ATOM 593 O O . LEU A 1 74 ? -9.128 -5.662 14.786 1.00 97.81 74 LEU A O 1
ATOM 597 N N . GLU A 1 75 ? -10.858 -4.482 15.608 1.00 98.38 75 GLU A N 1
ATOM 598 C CA . GLU A 1 75 ? -11.117 -3.728 14.375 1.00 98.38 75 GLU A CA 1
ATOM 599 C C . GLU A 1 75 ? -9.921 -2.834 14.006 1.00 98.38 75 GLU A C 1
ATOM 601 O O . GLU A 1 75 ? -9.529 -2.777 12.841 1.00 98.38 75 GLU A O 1
ATOM 606 N N . ILE A 1 76 ? -9.287 -2.190 14.996 1.00 98.31 76 ILE A N 1
ATOM 607 C CA . ILE A 1 76 ? -8.056 -1.413 14.784 1.00 98.31 76 ILE A CA 1
ATOM 608 C C . ILE A 1 76 ? -6.933 -2.311 14.265 1.00 98.31 76 ILE A C 1
ATOM 610 O O . ILE A 1 76 ? -6.301 -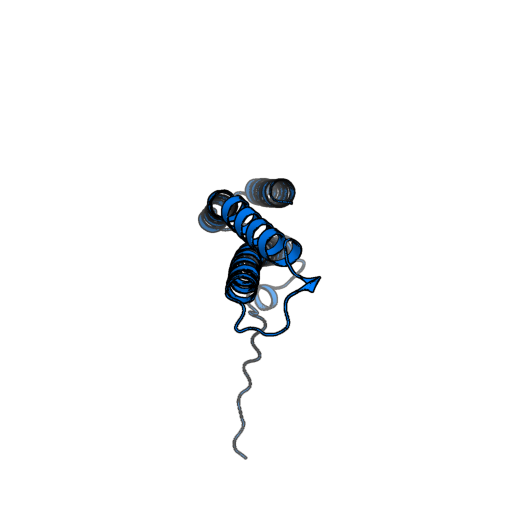1.966 13.271 1.00 98.31 76 ILE A O 1
ATOM 614 N N . PHE A 1 77 ? -6.685 -3.462 14.898 1.00 97.94 77 PHE A N 1
ATOM 615 C CA . PHE A 1 77 ? -5.623 -4.376 14.478 1.00 97.94 77 PHE A CA 1
ATOM 616 C C . PHE A 1 77 ? -5.820 -4.885 13.057 1.00 97.94 77 PHE A C 1
ATOM 618 O O . PHE A 1 77 ? -4.862 -4.922 12.290 1.00 97.94 77 PHE A O 1
ATOM 625 N N . TRP A 1 78 ? -7.039 -5.269 12.688 1.00 97.88 78 TRP A N 1
ATOM 626 C CA . TRP A 1 78 ? -7.315 -5.736 11.333 1.00 97.88 78 TRP A CA 1
ATOM 627 C C . TRP A 1 78 ? -7.224 -4.617 10.300 1.00 97.88 78 TRP A C 1
ATOM 629 O O . TRP A 1 78 ? -6.617 -4.828 9.253 1.00 97.88 78 TRP A O 1
ATOM 639 N N . GLY A 1 79 ? -7.739 -3.425 10.614 1.00 98.38 79 GLY A N 1
ATOM 640 C CA . GLY A 1 79 ? -7.599 -2.260 9.745 1.00 98.38 79 GLY A CA 1
ATOM 641 C C . GLY A 1 79 ? -6.134 -1.880 9.516 1.00 98.38 79 GLY A C 1
ATOM 642 O O . GLY A 1 79 ? -5.729 -1.683 8.376 1.00 98.38 79 GLY A O 1
ATOM 643 N N . LEU A 1 80 ? -5.321 -1.835 10.579 1.00 98.38 80 LEU A N 1
ATOM 644 C CA . LEU A 1 80 ? -3.890 -1.529 10.476 1.00 98.38 80 LEU A CA 1
ATOM 645 C C . LEU A 1 80 ? -3.127 -2.584 9.679 1.00 98.38 80 LEU A C 1
ATOM 647 O O . LEU A 1 80 ? -2.381 -2.213 8.786 1.00 98.38 80 LEU A O 1
ATOM 651 N N . ARG A 1 81 ? -3.330 -3.877 9.957 1.00 97.88 81 ARG A N 1
ATOM 652 C CA . ARG A 1 81 ? -2.605 -4.951 9.258 1.00 97.88 81 ARG A CA 1
ATOM 653 C C . ARG A 1 81 ? -2.904 -4.999 7.765 1.00 97.88 81 ARG A C 1
ATOM 655 O O . ARG A 1 81 ? -2.017 -5.292 6.984 1.00 97.88 81 ARG A O 1
ATOM 662 N N . ARG A 1 82 ? -4.141 -4.715 7.355 1.00 96.94 82 ARG A N 1
ATOM 663 C CA . ARG A 1 82 ? -4.473 -4.647 5.925 1.00 96.94 82 ARG A CA 1
ATOM 664 C C . ARG A 1 82 ? -3.850 -3.428 5.254 1.00 96.94 82 ARG A C 1
ATOM 666 O O . ARG A 1 82 ? -3.339 -3.538 4.152 1.00 96.94 82 ARG A O 1
ATOM 673 N N . LEU A 1 83 ? -3.849 -2.278 5.934 1.00 98.00 83 LEU A N 1
ATOM 674 C CA . LEU A 1 83 ? -3.152 -1.090 5.437 1.00 98.00 83 LEU A CA 1
ATOM 675 C C . LEU A 1 83 ? -1.635 -1.306 5.359 1.00 98.00 83 LEU A C 1
ATOM 677 O O . LEU A 1 83 ? -1.012 -0.780 4.449 1.00 98.00 83 LEU A O 1
ATOM 681 N N . GLU A 1 84 ? -1.054 -2.055 6.298 1.00 98.06 84 GLU A N 1
ATOM 682 C CA . GLU A 1 84 ? 0.356 -2.453 6.279 1.00 98.06 84 GLU A CA 1
ATOM 683 C C . GLU A 1 84 ? 0.677 -3.273 5.028 1.00 98.06 84 GLU A C 1
ATOM 685 O O . GLU A 1 84 ? 1.601 -2.897 4.324 1.00 98.06 84 GLU A O 1
ATOM 690 N N . VAL A 1 85 ? -0.131 -4.289 4.698 1.00 97.00 85 VAL A N 1
ATOM 691 C CA . VAL A 1 85 ? 0.032 -5.083 3.463 1.00 97.00 85 VAL A CA 1
ATOM 692 C C . VAL A 1 85 ? 0.025 -4.188 2.220 1.00 97.00 85 VAL A C 1
ATOM 694 O O . VAL A 1 85 ? 0.978 -4.211 1.458 1.00 97.00 85 VAL A O 1
ATOM 697 N N . LEU A 1 86 ? -0.964 -3.299 2.077 1.00 97.31 86 LEU A N 1
ATOM 698 C CA . LEU A 1 86 ? -1.032 -2.390 0.921 1.00 97.31 86 LEU A CA 1
ATOM 699 C C . LEU A 1 86 ? 0.173 -1.438 0.812 1.00 97.31 86 LEU A C 1
ATOM 701 O O . LEU A 1 86 ? 0.505 -0.966 -0.275 1.00 97.31 86 LEU A O 1
ATOM 705 N N . LEU A 1 87 ? 0.781 -1.068 1.943 1.00 97.62 87 LEU A N 1
ATOM 706 C CA . LEU A 1 87 ? 1.982 -0.232 1.957 1.00 97.62 87 LEU A CA 1
ATOM 707 C C . LEU A 1 87 ? 3.244 -1.043 1.652 1.00 97.62 87 LEU A C 1
ATOM 709 O O . LEU A 1 87 ? 4.148 -0.498 1.026 1.00 97.62 87 LEU A O 1
ATOM 713 N N . ASP A 1 88 ? 3.286 -2.304 2.073 1.00 97.00 88 ASP A N 1
ATOM 714 C CA . ASP A 1 88 ? 4.343 -3.264 1.747 1.00 97.00 88 ASP A CA 1
ATOM 715 C C . ASP A 1 88 ? 4.355 -3.544 0.236 1.00 97.00 88 ASP A C 1
ATOM 717 O O . ASP A 1 88 ? 5.387 -3.382 -0.408 1.00 97.00 88 ASP A O 1
ATOM 721 N N . ASP A 1 89 ? 3.185 -3.777 -0.371 1.00 96.50 89 ASP A N 1
ATOM 722 C CA . ASP A 1 89 ? 3.054 -3.964 -1.824 1.00 96.50 89 ASP A CA 1
ATOM 723 C C . ASP A 1 89 ? 3.545 -2.733 -2.610 1.00 96.50 89 ASP A C 1
ATOM 725 O O . ASP A 1 89 ? 4.167 -2.847 -3.670 1.00 96.50 89 ASP A O 1
ATOM 729 N N . ALA A 1 90 ? 3.302 -1.528 -2.081 1.00 97.38 90 ALA A N 1
ATOM 730 C CA . ALA A 1 90 ? 3.800 -0.289 -2.673 1.00 97.38 90 ALA A CA 1
ATOM 731 C C . ALA A 1 90 ? 5.334 -0.170 -2.590 1.00 97.38 90 ALA A C 1
ATOM 733 O O . ALA A 1 90 ? 5.953 0.358 -3.522 1.00 97.38 90 ALA A O 1
ATOM 734 N N . ASP A 1 91 ? 5.941 -0.622 -1.488 1.00 96.62 91 ASP A N 1
ATOM 735 C CA . ASP A 1 91 ? 7.397 -0.664 -1.314 1.00 96.62 91 ASP A CA 1
ATOM 736 C C . ASP A 1 91 ? 8.026 -1.684 -2.266 1.00 96.62 91 ASP A C 1
ATOM 738 O O . ASP A 1 91 ? 8.919 -1.333 -3.039 1.00 96.62 91 ASP A O 1
ATOM 742 N N . ASP A 1 92 ? 7.482 -2.899 -2.318 1.00 94.69 92 ASP A N 1
ATOM 743 C CA . ASP A 1 92 ? 7.921 -3.965 -3.221 1.00 94.69 92 ASP A CA 1
ATOM 744 C C . ASP A 1 92 ? 7.876 -3.527 -4.690 1.00 94.69 92 ASP A C 1
ATOM 746 O O . ASP A 1 92 ? 8.832 -3.738 -5.451 1.00 94.69 92 ASP A O 1
ATOM 750 N N . LEU A 1 93 ? 6.792 -2.855 -5.093 1.00 95.94 93 LEU A N 1
ATOM 751 C CA . LEU A 1 93 ? 6.642 -2.296 -6.435 1.00 95.94 93 LEU A CA 1
ATOM 752 C C . LEU A 1 93 ? 7.753 -1.280 -6.749 1.00 95.94 93 LEU A C 1
ATOM 754 O O . LEU A 1 93 ? 8.359 -1.318 -7.827 1.00 95.94 93 LEU A O 1
ATOM 758 N N . LEU A 1 94 ? 8.044 -0.381 -5.806 1.00 96.56 94 LEU A N 1
ATOM 759 C CA . LEU A 1 94 ? 9.077 0.645 -5.939 1.00 96.56 94 LEU A CA 1
ATOM 760 C C . LEU A 1 94 ? 10.486 0.055 -5.976 1.00 96.56 94 LEU A C 1
ATOM 762 O O . LEU A 1 94 ? 11.295 0.452 -6.821 1.00 96.56 94 LEU A O 1
ATOM 766 N N . VAL A 1 95 ? 10.784 -0.891 -5.086 1.00 95.12 95 VAL A N 1
ATOM 767 C CA . VAL A 1 95 ? 12.071 -1.586 -5.021 1.00 95.12 95 VAL A CA 1
ATOM 768 C C . VAL A 1 95 ? 12.325 -2.318 -6.332 1.00 95.12 95 VAL A C 1
ATOM 770 O O . VAL A 1 95 ? 13.385 -2.130 -6.937 1.00 95.12 95 VAL A O 1
ATOM 773 N N . ALA A 1 96 ? 11.350 -3.089 -6.820 1.00 94.44 96 ALA A N 1
ATOM 774 C CA . ALA A 1 96 ? 11.469 -3.822 -8.076 1.00 94.44 96 ALA A CA 1
ATOM 775 C C . ALA A 1 96 ? 11.718 -2.881 -9.264 1.00 94.44 96 ALA A C 1
ATOM 777 O O . ALA A 1 96 ? 12.666 -3.091 -10.032 1.00 94.44 96 ALA A O 1
ATOM 778 N N . LEU A 1 97 ? 10.926 -1.808 -9.377 1.00 97.06 97 LEU A N 1
ATOM 779 C CA . LEU A 1 97 ? 11.068 -0.825 -10.448 1.00 97.06 97 LEU A CA 1
ATOM 780 C C . LEU A 1 97 ? 12.438 -0.150 -10.408 1.00 97.06 97 LEU A C 1
ATOM 782 O O . LEU A 1 97 ? 13.116 -0.062 -11.432 1.00 97.06 97 LEU A O 1
ATOM 786 N N . ASN A 1 98 ? 12.855 0.327 -9.233 1.00 96.56 98 ASN A N 1
ATOM 787 C CA . ASN A 1 98 ? 14.099 1.070 -9.084 1.00 96.56 98 ASN A CA 1
ATOM 788 C C . ASN A 1 98 ? 15.314 0.176 -9.343 1.00 96.56 98 ASN A C 1
ATOM 790 O O . ASN A 1 98 ? 16.236 0.571 -10.054 1.00 96.56 98 ASN A O 1
ATOM 794 N N . LYS A 1 99 ? 15.301 -1.059 -8.830 1.00 95.56 99 LYS A N 1
ATOM 795 C CA . LYS A 1 99 ? 16.384 -2.020 -9.057 1.00 95.56 99 LYS A CA 1
ATOM 796 C C . LYS A 1 99 ? 16.541 -2.346 -10.538 1.00 95.56 99 LYS A C 1
ATOM 798 O O . LYS A 1 99 ? 17.659 -2.367 -11.051 1.00 95.56 99 LYS A O 1
ATOM 803 N N . LYS A 1 100 ? 15.427 -2.549 -11.248 1.00 96.62 100 LYS A N 1
ATOM 804 C CA . LYS A 1 100 ? 15.457 -2.793 -12.692 1.00 96.62 100 LYS A CA 1
ATOM 805 C C . LYS A 1 100 ? 15.888 -1.553 -13.474 1.00 96.62 100 LYS A C 1
ATOM 807 O O . LYS A 1 100 ? 16.656 -1.690 -14.421 1.00 96.62 100 LYS A O 1
ATOM 812 N N . LEU A 1 101 ? 15.468 -0.357 -13.060 1.00 97.50 101 LEU A N 1
ATOM 813 C CA . LEU A 1 101 ? 15.911 0.897 -13.669 1.00 97.50 101 LEU A CA 1
ATOM 814 C C . LEU A 1 101 ? 17.429 1.072 -13.558 1.00 97.50 101 LEU A C 1
ATOM 816 O O . LEU A 1 101 ? 18.061 1.315 -14.581 1.00 97.50 101 LEU A O 1
ATOM 820 N N . MET A 1 102 ? 18.001 0.889 -12.362 1.00 97.62 102 MET A N 1
ATOM 821 C CA . MET A 1 102 ? 19.452 0.959 -12.135 1.00 97.62 102 MET A CA 1
ATOM 822 C C . MET A 1 102 ? 20.223 -0.051 -12.997 1.00 97.62 102 MET A C 1
ATOM 824 O O . MET A 1 102 ? 21.319 0.233 -13.476 1.00 97.62 102 MET A O 1
ATOM 828 N N . PHE A 1 103 ? 19.661 -1.242 -13.214 1.00 96.81 103 PHE A N 1
ATOM 829 C CA . PHE A 1 103 ? 20.274 -2.236 -14.093 1.00 96.81 103 PHE A CA 1
ATOM 830 C C . PHE A 1 103 ? 20.231 -1.801 -15.565 1.00 96.81 103 PHE A C 1
ATOM 832 O O . PHE A 1 103 ? 21.258 -1.800 -16.242 1.00 96.81 103 PHE A O 1
ATOM 839 N N . GLU A 1 104 ? 19.067 -1.375 -16.067 1.00 96.06 104 GLU A N 1
ATOM 840 C CA . GLU A 1 104 ? 18.913 -0.925 -17.460 1.00 96.06 104 GLU A CA 1
ATOM 841 C C . GLU A 1 104 ? 19.696 0.372 -17.753 1.00 96.06 104 GLU A C 1
ATOM 843 O O . GLU A 1 104 ? 20.064 0.620 -18.903 1.00 96.06 104 GLU A O 1
ATOM 848 N N . SER A 1 105 ? 19.973 1.197 -16.737 1.00 96.25 105 SER A N 1
ATOM 849 C CA . SER A 1 105 ? 20.815 2.396 -16.845 1.00 96.25 105 SER A CA 1
ATOM 850 C C . SER A 1 105 ? 22.317 2.116 -16.706 1.00 96.25 105 SER A C 1
ATOM 852 O O . SER A 1 105 ? 23.125 3.005 -16.984 1.00 96.25 105 SER A O 1
ATOM 854 N N . GLY A 1 106 ? 22.707 0.894 -16.327 1.00 96.94 106 GLY A N 1
ATOM 855 C CA . GLY A 1 106 ? 24.101 0.507 -16.105 1.00 96.94 106 GLY A CA 1
ATOM 856 C C . GLY A 1 106 ? 24.704 1.037 -14.799 1.00 96.94 106 GLY A C 1
ATOM 857 O O . GLY A 1 106 ? 25.926 1.084 -14.675 1.00 96.94 106 GLY A O 1
ATOM 858 N N . GLU A 1 107 ? 23.869 1.453 -13.843 1.00 97.94 107 GLU A N 1
ATOM 859 C CA . GLU A 1 107 ? 24.290 1.884 -12.503 1.00 97.94 107 GLU A CA 1
ATOM 860 C C . GLU A 1 107 ? 24.696 0.702 -11.613 1.00 97.94 107 GLU A C 1
ATOM 862 O O . GLU A 1 107 ? 25.557 0.864 -10.750 1.00 97.94 107 GLU A O 1
ATOM 867 N N . ILE A 1 108 ? 24.116 -0.480 -11.849 1.00 96.88 108 ILE A N 1
ATOM 868 C CA . ILE A 1 108 ? 24.462 -1.732 -11.163 1.00 96.88 108 ILE A CA 1
ATOM 869 C C . ILE A 1 108 ? 24.747 -2.854 -12.165 1.00 96.88 108 ILE A C 1
ATOM 871 O O . ILE A 1 108 ? 24.236 -2.868 -13.288 1.00 96.88 108 ILE A O 1
ATOM 875 N N . SER A 1 109 ? 25.562 -3.819 -11.752 1.00 96.50 109 SER A N 1
ATOM 876 C CA . SER A 1 109 ? 25.840 -5.034 -12.518 1.00 96.50 109 SER A CA 1
ATOM 877 C C . SER A 1 109 ? 24.655 -6.009 -12.522 1.00 96.50 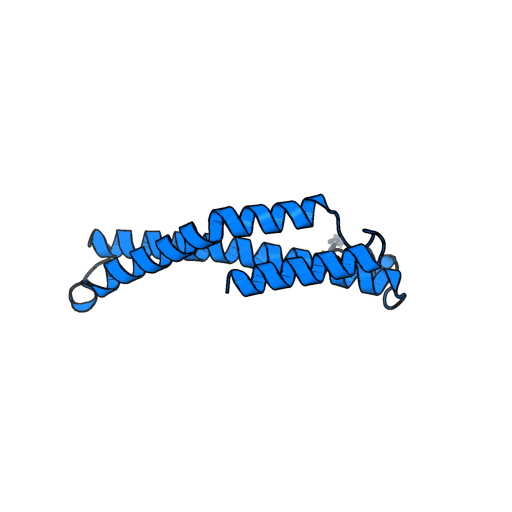109 SER A C 1
ATOM 879 O O . SER A 1 109 ? 23.761 -5.946 -11.680 1.00 96.50 109 SER A O 1
ATOM 881 N N . GLU A 1 110 ? 24.673 -6.981 -13.441 1.00 95.12 110 GLU A N 1
ATOM 882 C CA . GLU A 1 110 ? 23.710 -8.094 -13.431 1.00 95.12 110 GLU A CA 1
ATOM 883 C C . GLU A 1 110 ? 23.781 -8.891 -12.119 1.00 95.12 110 GLU A C 1
ATOM 885 O O . GLU A 1 110 ? 22.756 -9.318 -11.599 1.00 95.12 110 GLU A O 1
ATOM 890 N N . GLN A 1 111 ? 24.978 -9.034 -11.540 1.00 93.81 111 GLN A N 1
ATOM 891 C CA . GLN A 1 111 ? 25.157 -9.716 -10.260 1.00 93.81 111 GLN A CA 1
ATOM 892 C C . GLN A 1 111 ? 24.440 -8.980 -9.120 1.00 93.81 111 GLN A C 1
ATOM 894 O O . GLN A 1 111 ? 23.732 -9.614 -8.347 1.00 93.81 111 GLN A O 1
ATOM 899 N N . GLU A 1 112 ? 24.581 -7.656 -9.036 1.00 92.56 112 GLU A N 1
ATOM 900 C CA . GLU A 1 112 ? 23.886 -6.829 -8.037 1.00 92.56 112 GLU A CA 1
ATOM 901 C C . GLU A 1 112 ? 22.371 -6.774 -8.286 1.00 92.56 112 GLU A C 1
ATOM 903 O O . GLU A 1 112 ? 21.577 -6.732 -7.346 1.00 92.56 112 GLU A O 1
ATOM 908 N N . TYR A 1 113 ? 21.938 -6.823 -9.549 1.00 93.12 113 TYR A N 1
ATOM 909 C CA . TYR A 1 113 ? 20.521 -6.924 -9.894 1.00 93.12 113 TYR A CA 1
ATOM 910 C C . TYR A 1 113 ? 19.902 -8.255 -9.435 1.00 93.12 113 TYR A C 1
ATOM 912 O O . TYR A 1 113 ? 18.781 -8.266 -8.921 1.00 93.12 113 TYR A O 1
ATOM 920 N N . LEU A 1 114 ? 20.627 -9.365 -9.582 1.00 91.56 114 LEU A N 1
ATOM 921 C CA . LEU A 1 114 ? 20.171 -10.701 -9.190 1.00 91.56 114 LEU A CA 1
ATOM 922 C C . LEU A 1 114 ? 20.339 -11.000 -7.692 1.00 91.5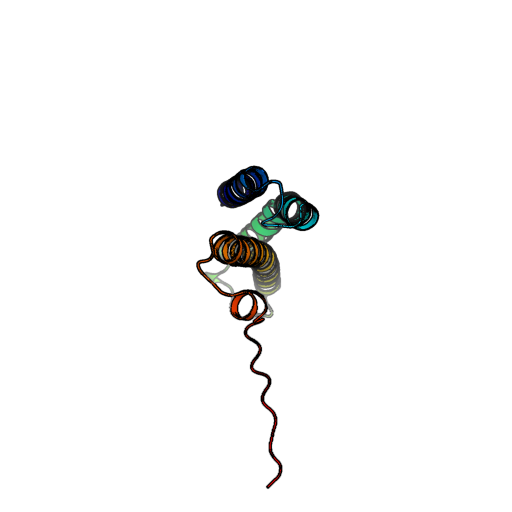6 114 LEU A C 1
ATOM 924 O O . LEU A 1 114 ? 19.761 -11.973 -7.217 1.00 91.56 114 LEU A O 1
ATOM 928 N N . ASP A 1 115 ? 21.099 -10.188 -6.954 1.00 88.06 115 ASP A N 1
ATOM 929 C CA . ASP A 1 115 ? 21.287 -10.346 -5.509 1.00 88.06 115 ASP A CA 1
ATOM 930 C C . A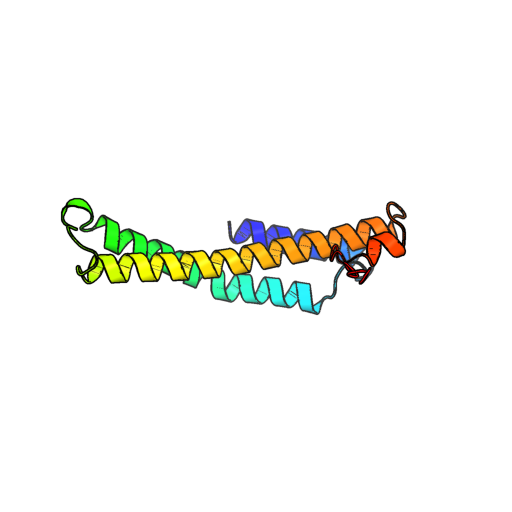SP A 1 115 ? 19.972 -10.089 -4.757 1.00 88.06 115 ASP A C 1
ATOM 932 O O . ASP A 1 115 ? 19.480 -8.963 -4.712 1.00 88.06 115 ASP A O 1
ATOM 936 N N . ASP A 1 116 ? 19.377 -11.128 -4.180 1.00 79.25 116 ASP A N 1
ATOM 937 C CA . ASP A 1 116 ? 18.137 -11.049 -3.403 1.00 79.25 116 ASP A CA 1
ATOM 938 C C . ASP A 1 116 ? 18.356 -10.533 -1.969 1.00 79.25 116 ASP A C 1
ATOM 940 O O . ASP A 1 116 ? 17.408 -10.449 -1.188 1.00 79.25 116 ASP A O 1
ATOM 944 N N . GLY A 1 117 ? 19.594 -10.171 -1.611 1.00 71.38 117 GLY A N 1
ATOM 945 C CA . GLY A 1 117 ? 19.954 -9.716 -0.272 1.00 71.38 117 GLY A CA 1
ATOM 946 C C . GLY A 1 117 ? 19.926 -10.836 0.772 1.00 71.38 117 GLY A C 1
ATOM 947 O O . GLY A 1 117 ? 20.114 -10.566 1.963 1.00 71.38 117 GLY A O 1
ATOM 948 N N . ILE A 1 118 ? 19.715 -12.095 0.361 1.00 72.06 118 ILE A N 1
ATOM 949 C CA . ILE A 1 118 ? 19.710 -13.249 1.253 1.00 72.06 118 ILE A CA 1
ATOM 950 C C . ILE A 1 118 ? 21.146 -13.730 1.444 1.00 72.06 118 ILE A C 1
ATOM 952 O O . ILE A 1 118 ? 21.806 -14.286 0.562 1.00 72.06 118 ILE A O 1
ATOM 956 N N . LEU A 1 119 ? 21.636 -13.562 2.670 1.00 70.31 119 LEU A N 1
ATOM 957 C CA . LEU A 1 119 ? 22.946 -14.049 3.076 1.00 70.31 119 LEU A CA 1
ATOM 958 C C . LEU A 1 119 ? 22.927 -15.584 3.133 1.00 70.31 119 LEU A C 1
ATOM 960 O O . LEU A 1 119 ? 22.480 -16.193 4.105 1.00 70.31 119 LEU A O 1
ATOM 964 N N . ASN A 1 120 ? 23.432 -16.223 2.079 1.00 68.38 120 ASN A N 1
ATOM 965 C CA . ASN A 1 120 ? 23.621 -17.671 2.015 1.00 68.38 120 ASN A CA 1
ATOM 966 C C . ASN A 1 120 ? 24.803 -18.095 2.902 1.00 68.38 120 ASN A C 1
ATOM 968 O O . ASN A 1 120 ? 25.913 -18.347 2.426 1.00 68.38 120 ASN A O 1
ATOM 972 N N . VAL A 1 121 ? 24.581 -18.151 4.216 1.00 76.81 121 VAL A N 1
ATOM 973 C CA . VAL A 1 121 ? 25.600 -18.586 5.176 1.00 76.81 121 VAL A CA 1
ATOM 974 C C . VAL A 1 121 ? 25.768 -20.102 5.075 1.00 76.81 121 VAL A C 1
ATOM 976 O O . VAL A 1 121 ? 24.886 -20.867 5.461 1.00 76.81 121 VAL A O 1
ATOM 979 N N . LYS A 1 122 ? 26.916 -20.559 4.565 1.00 71.00 122 LYS A N 1
ATOM 980 C CA . LYS A 1 122 ? 27.338 -21.957 4.712 1.00 71.00 122 LYS A CA 1
ATOM 981 C C . LYS A 1 122 ? 28.073 -22.104 6.038 1.00 71.00 122 LYS A C 1
ATOM 983 O O . LYS A 1 122 ? 29.126 -21.499 6.222 1.00 71.00 122 LYS A O 1
ATOM 988 N N . TYR A 1 123 ? 27.532 -22.916 6.940 1.00 69.31 123 TYR A N 1
ATOM 989 C CA . TYR A 1 123 ? 28.280 -23.385 8.101 1.00 69.31 123 TYR A CA 1
ATOM 990 C C . TYR A 1 123 ? 29.404 -24.301 7.602 1.00 69.31 123 TYR A C 1
ATOM 992 O O . TYR A 1 123 ? 29.149 -25.258 6.871 1.00 69.31 123 TYR A O 1
ATOM 1000 N N . LEU A 1 124 ? 30.649 -23.956 7.927 1.00 76.56 124 LEU A N 1
ATOM 1001 C CA . LEU A 1 124 ? 31.787 -24.850 7.758 1.00 76.56 124 LEU A CA 1
ATOM 1002 C C . LEU A 1 124 ? 31.878 -25.668 9.047 1.00 76.56 124 LEU A C 1
ATOM 1004 O O . 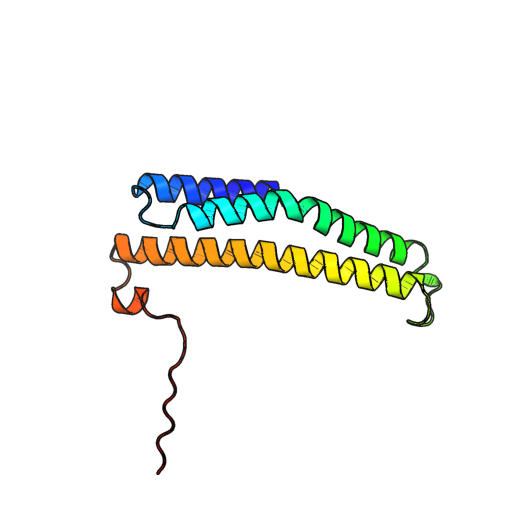LEU A 1 124 ? 32.186 -25.100 10.093 1.00 76.56 124 LEU A O 1
ATOM 1008 N N . ASP A 1 125 ? 31.561 -26.959 8.980 1.00 72.12 125 ASP A N 1
ATOM 1009 C CA . ASP A 1 125 ? 31.907 -27.886 10.059 1.00 72.12 125 ASP A CA 1
ATOM 1010 C C . ASP A 1 125 ? 33.447 -27.982 10.112 1.00 72.12 125 ASP A C 1
ATOM 1012 O O . ASP A 1 125 ? 34.077 -28.246 9.082 1.00 72.12 125 ASP A O 1
ATOM 1016 N N . GLU A 1 126 ? 34.039 -27.685 11.277 1.00 68.06 126 GLU A N 1
ATOM 1017 C CA . GLU A 1 126 ? 35.492 -27.763 11.547 1.00 68.06 126 GLU A CA 1
ATOM 1018 C C . GLU A 1 126 ? 36.031 -29.203 11.557 1.00 68.06 126 GLU A C 1
ATOM 1020 O O . GLU A 1 126 ? 35.356 -30.102 12.114 1.00 68.06 126 GLU A O 1
#

Secondary structure (DSSP, 8-state):
-HHHHHHHHHHHHHHHHHTTT-SS-HHHHHHHHHHHHHHHHHHHHHHHHHHHHHHTTGGG--STTSHHHHHHHHHHHHHHHHHHHHHHHHHHHHHHHHHHHHHHTTSS-HHHHH--S---------

Sequence (126 aa):
MKEVLENLHQACSTLNDKFNGKLLDQEKLDDFLEDLRDDWDSSFKQLRGGLQILESQVESIESSRNSAYTKGILEIFWGLRRLEVLLDDADDLLVALNKKLMFESGEISEQEYLDDGILNVKYLDE